Protein AF-A0A6V7LNN5-F1 (afdb_monomer_lite)

Structure (mmCIF, N/CA/C/O backbone):
data_AF-A0A6V7LNN5-F1
#
_entry.id   AF-A0A6V7LNN5-F1
#
loop_
_atom_site.group_PDB
_atom_site.id
_atom_site.type_symbol
_atom_site.label_atom_id
_atom_site.label_alt_id
_atom_site.label_comp_id
_atom_site.label_asym_id
_atom_site.label_entity_id
_atom_site.label_seq_id
_atom_site.pdbx_PDB_ins_code
_atom_site.Cartn_x
_atom_site.Cartn_y
_atom_site.Cartn_z
_atom_site.occupancy
_atom_site.B_iso_or_equiv
_atom_site.auth_seq_id
_atom_site.auth_comp_id
_atom_site.auth_asym_id
_atom_site.auth_atom_id
_atom_site.pdbx_PDB_model_num
ATOM 1 N N . MET A 1 1 ? -19.283 -21.563 11.684 1.00 42.50 1 MET A N 1
ATOM 2 C CA . MET A 1 1 ? -18.827 -20.163 11.744 1.00 42.50 1 MET A CA 1
ATOM 3 C C . MET A 1 1 ? -19.347 -19.526 10.484 1.00 42.50 1 MET A C 1
ATOM 5 O O . MET A 1 1 ? -18.896 -19.902 9.412 1.00 42.50 1 MET A O 1
ATOM 9 N N . GLU A 1 2 ? -20.399 -18.728 10.611 1.00 43.84 2 GLU A N 1
ATOM 10 C CA . GLU A 1 2 ? -21.001 -18.029 9.481 1.00 43.84 2 GLU A CA 1
ATOM 11 C C . GLU A 1 2 ? -19.961 -17.039 8.968 1.00 43.84 2 GLU A C 1
ATOM 13 O O . GLU A 1 2 ? -19.573 -16.103 9.664 1.00 43.84 2 GLU A O 1
ATOM 18 N N . THR A 1 3 ? -19.419 -17.316 7.788 1.00 52.62 3 THR A N 1
ATOM 19 C CA . THR A 1 3 ? -18.656 -16.339 7.028 1.00 52.62 3 THR A CA 1
ATOM 20 C C . THR A 1 3 ? -19.673 -15.314 6.556 1.00 52.62 3 THR A C 1
ATOM 22 O O . THR A 1 3 ? -20.201 -15.441 5.456 1.00 52.62 3 THR A O 1
ATOM 25 N N . SER A 1 4 ? -20.036 -14.368 7.426 1.00 59.44 4 SER A N 1
ATOM 26 C CA . SER A 1 4 ? -20.745 -13.168 7.000 1.00 59.44 4 SER A CA 1
ATOM 27 C C . SER A 1 4 ? -19.918 -12.580 5.868 1.00 59.44 4 SER A C 1
ATOM 29 O O . SER A 1 4 ? -18.788 -12.147 6.085 1.00 59.44 4 SER A O 1
ATOM 31 N N . GLU A 1 5 ? -20.424 -12.718 4.649 1.00 66.56 5 GLU A N 1
ATOM 32 C CA . GLU A 1 5 ? -19.786 -12.242 3.433 1.00 66.56 5 GLU A CA 1
ATOM 33 C C . GLU A 1 5 ? -19.732 -10.720 3.559 1.00 66.56 5 GLU A C 1
ATOM 35 O O . GLU A 1 5 ? -20.762 -10.048 3.545 1.00 66.56 5 GLU A O 1
ATOM 40 N N . TRP A 1 6 ? -18.542 -10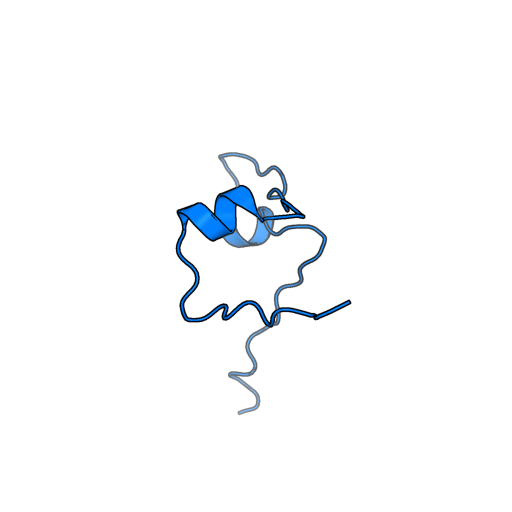.178 3.819 1.00 69.81 6 TRP A N 1
ATOM 41 C CA . TRP A 1 6 ? -18.350 -8.736 3.875 1.00 69.81 6 TRP A CA 1
ATOM 42 C C . TRP A 1 6 ? -18.597 -8.200 2.470 1.00 69.81 6 TRP A C 1
ATOM 44 O O . TRP A 1 6 ? -17.822 -8.479 1.556 1.00 69.81 6 TRP A O 1
ATOM 54 N N . ASP A 1 7 ? -19.680 -7.451 2.283 1.00 80.88 7 ASP A N 1
ATOM 55 C CA . ASP A 1 7 ? -19.933 -6.791 1.009 1.00 80.88 7 ASP A CA 1
ATOM 56 C C . ASP A 1 7 ? -18.964 -5.614 0.848 1.00 80.88 7 ASP A C 1
ATOM 58 O O . ASP A 1 7 ? -19.217 -4.488 1.278 1.00 80.88 7 ASP A O 1
ATOM 62 N N . HIS A 1 8 ? -17.829 -5.887 0.206 1.00 78.00 8 HIS A N 1
ATOM 63 C CA . HIS A 1 8 ? -16.790 -4.901 -0.080 1.00 78.00 8 HIS A CA 1
ATOM 64 C C . HIS A 1 8 ? -17.265 -3.754 -0.987 1.00 78.00 8 HIS A C 1
ATOM 66 O O . HIS A 1 8 ? -16.559 -2.756 -1.104 1.00 78.00 8 HIS A O 1
ATOM 72 N N . THR A 1 9 ? -18.429 -3.880 -1.635 1.00 82.81 9 THR A N 1
ATOM 73 C CA . THR A 1 9 ? -18.982 -2.834 -2.508 1.00 82.81 9 THR A CA 1
ATOM 74 C C . THR A 1 9 ? -19.856 -1.826 -1.761 1.00 82.81 9 THR A C 1
ATOM 76 O O . THR A 1 9 ? -20.033 -0.708 -2.243 1.00 82.81 9 THR A O 1
ATOM 79 N N . ALA A 1 10 ? -20.354 -2.192 -0.576 1.00 85.56 10 ALA A N 1
ATOM 80 C CA . ALA A 1 10 ? -21.192 -1.348 0.279 1.00 85.56 10 ALA A CA 1
ATOM 81 C C . ALA A 1 10 ? -20.515 -0.941 1.604 1.00 85.56 10 ALA A C 1
ATOM 83 O O . ALA A 1 10 ? -21.099 -0.182 2.380 1.00 85.56 10 ALA A O 1
ATOM 84 N N . LEU A 1 11 ? -19.301 -1.437 1.864 1.00 87.56 11 LEU A N 1
ATOM 85 C CA . LEU A 1 11 ? -18.531 -1.176 3.080 1.00 87.56 11 LEU A CA 1
ATOM 86 C C . LEU A 1 11 ? -18.187 0.315 3.228 1.00 87.56 11 LEU A C 1
ATOM 88 O O . LEU A 1 11 ? -17.590 0.912 2.330 1.00 87.56 11 LEU A O 1
ATOM 92 N N . ARG A 1 12 ? -18.524 0.915 4.376 1.00 92.06 12 ARG A N 1
ATOM 93 C CA . ARG A 1 12 ? -18.141 2.302 4.686 1.00 92.06 12 ARG A CA 1
ATOM 94 C C . ARG A 1 12 ? -16.682 2.403 5.124 1.00 92.06 12 ARG A C 1
ATOM 96 O O . ARG A 1 12 ? -16.117 1.455 5.667 1.00 92.06 12 ARG A O 1
ATOM 103 N N . GLU A 1 13 ? -16.093 3.585 4.963 1.00 91.31 13 GLU A N 1
ATOM 104 C CA . GLU A 1 13 ? -14.706 3.859 5.367 1.00 91.31 13 GLU A CA 1
ATOM 105 C C . GLU A 1 13 ? -14.481 3.608 6.867 1.00 91.31 13 GLU A C 1
ATOM 107 O O . GLU A 1 13 ? -13.489 2.988 7.244 1.00 91.31 13 GLU A O 1
ATOM 112 N N . GLU A 1 14 ? -15.430 4.012 7.720 1.00 93.00 14 GLU A N 1
ATOM 113 C CA . GLU A 1 14 ? -15.338 3.817 9.175 1.00 93.00 14 GLU A CA 1
ATOM 114 C C . GLU A 1 14 ? -15.336 2.336 9.574 1.00 93.00 14 GLU A C 1
ATOM 116 O O . GLU A 1 14 ? -14.716 1.950 10.565 1.00 93.00 14 GLU A O 1
ATOM 121 N N . GLU A 1 15 ? -16.054 1.501 8.823 1.00 90.75 15 GLU A N 1
ATOM 122 C CA . GLU A 1 15 ? -16.103 0.058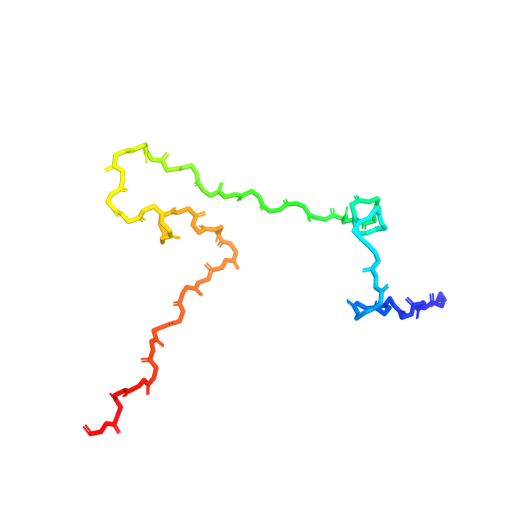 9.055 1.00 90.75 15 GLU A CA 1
ATOM 123 C C . GLU A 1 15 ? -14.814 -0.601 8.563 1.00 90.75 15 GLU A C 1
ATOM 125 O O . GLU A 1 15 ? -14.251 -1.449 9.252 1.00 90.75 15 GLU A O 1
ATOM 130 N N . PHE A 1 16 ? -14.296 -0.176 7.409 1.00 90.25 16 PHE A N 1
ATOM 131 C CA . PHE A 1 16 ? -13.011 -0.655 6.911 1.00 90.25 16 PHE A CA 1
ATOM 132 C C . PHE A 1 16 ? -11.872 -0.370 7.903 1.00 90.25 16 PHE A C 1
ATOM 134 O O . PHE A 1 16 ? -11.106 -1.279 8.209 1.00 90.25 16 PHE A O 1
ATOM 141 N N . ASP A 1 17 ? -11.792 0.846 8.451 1.00 90.94 17 ASP A N 1
ATOM 142 C CA . ASP A 1 17 ? -10.745 1.233 9.409 1.00 90.94 17 ASP A CA 1
ATOM 143 C C . ASP A 1 17 ? -10.801 0.409 10.710 1.00 90.94 17 ASP A C 1
ATOM 145 O O . ASP A 1 17 ? -9.779 -0.086 11.185 1.00 90.94 17 ASP A O 1
ATOM 149 N N . GLN A 1 18 ? -12.003 0.166 11.245 1.00 91.69 18 GLN A N 1
ATOM 150 C CA . GLN A 1 18 ? -12.194 -0.622 12.472 1.00 91.69 18 GLN A CA 1
ATOM 151 C C . GLN A 1 18 ? -11.914 -2.119 12.295 1.00 91.69 18 GLN A C 1
ATOM 153 O O . GLN A 1 18 ? -11.532 -2.792 13.255 1.00 91.69 18 GLN A O 1
ATOM 158 N N . HIS A 1 19 ? -12.136 -2.655 11.093 1.00 89.38 19 HIS A N 1
ATOM 159 C CA . HIS A 1 19 ? -12.064 -4.092 10.825 1.00 89.38 19 HIS A CA 1
ATOM 160 C C . HIS A 1 19 ? -10.839 -4.517 10.006 1.00 89.38 19 HIS A C 1
ATOM 162 O O . HIS A 1 19 ? -10.636 -5.716 9.788 1.00 89.38 19 HIS A O 1
ATOM 168 N N . ALA A 1 20 ? -9.995 -3.573 9.581 1.00 89.00 20 ALA A N 1
ATOM 169 C CA . ALA A 1 20 ? -8.740 -3.866 8.906 1.00 89.00 20 ALA A CA 1
ATOM 170 C C . ALA A 1 20 ? -7.825 -4.723 9.798 1.00 89.00 20 ALA A C 1
ATOM 172 O O . ALA A 1 20 ? -7.396 -4.322 10.877 1.00 89.00 20 ALA A O 1
ATOM 173 N N . VAL A 1 21 ? -7.494 -5.926 9.323 1.00 94.12 21 VAL A N 1
ATOM 174 C CA . VAL A 1 21 ? -6.633 -6.870 10.059 1.00 94.12 21 VAL A CA 1
ATOM 175 C C . VAL A 1 21 ? -5.153 -6.617 9.775 1.00 94.12 21 VAL A C 1
ATOM 177 O O . VAL A 1 21 ? -4.297 -6.834 10.632 1.00 94.12 21 VAL A O 1
ATOM 180 N N . TYR A 1 22 ? -4.844 -6.161 8.560 1.00 93.38 22 TYR A N 1
ATOM 181 C CA . TYR A 1 22 ? -3.479 -5.973 8.093 1.00 93.38 22 TYR A CA 1
ATOM 182 C C . TYR A 1 22 ? -3.305 -4.583 7.508 1.00 93.38 22 TYR A C 1
ATOM 184 O O . TYR A 1 22 ? -4.047 -4.164 6.623 1.00 93.38 22 TYR A O 1
ATOM 192 N N . LEU A 1 23 ? -2.262 -3.911 7.977 1.00 92.81 23 LEU A N 1
ATOM 193 C CA . LEU A 1 23 ? -1.788 -2.651 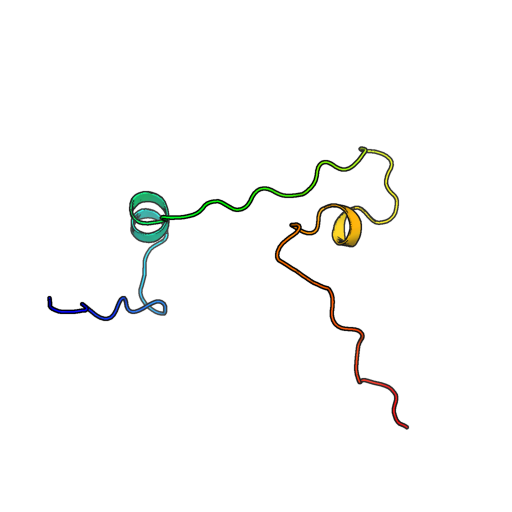7.436 1.00 92.81 23 LEU A CA 1
ATOM 194 C C . LEU A 1 23 ? -0.451 -2.924 6.761 1.00 92.81 23 LEU A C 1
ATOM 196 O O . LEU A 1 23 ? 0.468 -3.468 7.377 1.00 92.81 23 LEU A O 1
ATOM 200 N N . VAL A 1 24 ? -0.355 -2.569 5.486 1.00 95.12 24 VAL A N 1
ATOM 201 C CA . VAL A 1 24 ? 0.865 -2.737 4.703 1.00 95.12 24 VAL A CA 1
ATOM 202 C C . VAL A 1 24 ? 1.458 -1.350 4.473 1.00 95.12 24 VAL A C 1
ATOM 204 O O . VAL A 1 24 ? 0.922 -0.604 3.658 1.00 95.12 24 VAL A O 1
ATOM 207 N N . PRO A 1 25 ? 2.522 -0.970 5.200 1.00 94.94 25 PRO A N 1
ATOM 208 C CA . PRO A 1 25 ? 3.176 0.308 4.982 1.00 94.94 25 PRO A CA 1
ATOM 209 C C . PRO A 1 25 ? 4.011 0.291 3.698 1.00 94.94 25 PRO A C 1
ATOM 211 O O . PRO A 1 25 ? 4.572 -0.739 3.309 1.00 94.94 25 PRO A O 1
ATOM 214 N N . ASP A 1 26 ? 4.146 1.467 3.097 1.00 94.69 26 ASP A N 1
ATOM 215 C CA . ASP A 1 26 ? 5.053 1.714 1.981 1.00 94.69 26 ASP A CA 1
ATOM 216 C C . ASP A 1 26 ? 6.519 1.480 2.369 1.00 94.69 26 ASP A C 1
ATOM 218 O O . ASP A 1 26 ? 6.930 1.600 3.530 1.00 94.69 26 ASP A O 1
ATOM 222 N N . VAL A 1 27 ? 7.341 1.195 1.359 1.00 93.50 27 VAL A N 1
ATOM 223 C CA . VAL A 1 27 ? 8.796 1.196 1.521 1.00 93.50 27 VAL A CA 1
ATOM 224 C C . VAL A 1 27 ? 9.272 2.638 1.677 1.00 93.50 27 VAL A C 1
ATOM 226 O O . VAL A 1 27 ? 8.853 3.540 0.954 1.00 93.50 27 VAL A O 1
ATOM 229 N N . SER A 1 28 ? 10.167 2.871 2.636 1.00 92.12 28 SER A N 1
ATOM 230 C CA . SER A 1 28 ? 10.758 4.188 2.857 1.00 92.12 28 SER A CA 1
ATOM 231 C C . SER A 1 28 ? 11.549 4.635 1.626 1.00 92.12 28 SER A C 1
ATOM 233 O O . SER A 1 28 ? 12.550 4.007 1.277 1.00 92.12 28 SER A O 1
ATOM 235 N N . THR A 1 29 ? 11.141 5.742 1.016 1.00 88.56 29 THR A N 1
ATOM 236 C CA . THR A 1 29 ? 11.846 6.380 -0.104 1.00 88.56 29 THR A CA 1
ATOM 237 C C . THR A 1 29 ? 12.546 7.652 0.351 1.00 88.56 29 THR A C 1
ATOM 239 O O . THR A 1 29 ? 12.115 8.303 1.306 1.00 88.56 29 THR A O 1
ATOM 242 N N . SER A 1 30 ? 13.588 8.068 -0.362 1.00 86.94 30 SER A N 1
ATOM 243 C CA . SER A 1 30 ? 14.162 9.394 -0.161 1.00 86.94 30 SER A CA 1
ATOM 244 C C . SER A 1 30 ? 13.249 10.470 -0.761 1.00 86.94 30 SER A C 1
ATOM 246 O O . SER A 1 30 ? 12.507 10.235 -1.714 1.00 86.94 30 SER A O 1
ATOM 248 N N . SER A 1 31 ? 13.300 11.688 -0.221 1.00 80.00 31 SER A N 1
ATOM 249 C CA . SER A 1 31 ? 12.561 12.833 -0.775 1.00 80.00 31 SER A CA 1
ATOM 250 C C . SER A 1 31 ? 13.067 13.274 -2.151 1.00 80.00 31 SER A C 1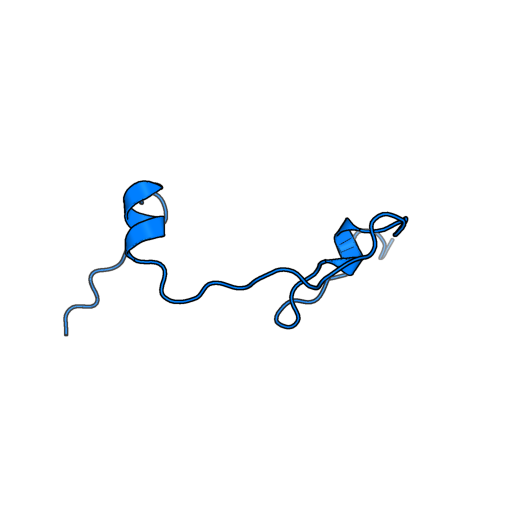
ATOM 252 O O . SER A 1 31 ? 12.385 14.041 -2.825 1.00 80.00 31 SER A O 1
ATOM 254 N N . ASN A 1 32 ? 14.243 12.794 -2.563 1.00 83.88 32 ASN A N 1
ATOM 255 C CA . ASN A 1 32 ? 14.883 13.140 -3.826 1.00 83.88 32 ASN A CA 1
ATOM 256 C C . ASN A 1 32 ? 14.755 12.029 -4.883 1.00 83.88 32 ASN A C 1
ATOM 258 O O . ASN A 1 32 ? 15.358 12.129 -5.951 1.00 83.88 32 ASN A O 1
ATOM 262 N N . ASP A 1 33 ? 13.990 10.969 -4.596 1.00 82.19 33 ASP A N 1
ATOM 263 C CA . ASP A 1 33 ? 13.748 9.895 -5.553 1.00 82.19 33 ASP A CA 1
ATOM 264 C C . ASP A 1 33 ? 12.895 10.401 -6.715 1.00 82.19 33 ASP A C 1
ATOM 266 O O . ASP A 1 33 ? 11.722 10.747 -6.563 1.00 82.19 33 ASP A O 1
ATOM 270 N N . THR A 1 34 ? 13.488 10.405 -7.909 1.00 87.06 34 THR A N 1
ATOM 271 C CA . THR A 1 34 ? 12.822 10.826 -9.148 1.00 87.06 34 THR A CA 1
ATOM 272 C C . THR A 1 34 ? 11.607 9.953 -9.473 1.00 87.06 34 THR A C 1
ATOM 274 O O . THR A 1 34 ? 10.646 10.441 -10.060 1.00 87.06 34 THR A O 1
ATOM 277 N N . ASN A 1 35 ? 11.618 8.682 -9.052 1.00 89.50 35 ASN A N 1
ATOM 278 C CA . ASN A 1 35 ? 10.512 7.744 -9.231 1.00 89.50 35 ASN A CA 1
ATOM 279 C C . ASN A 1 35 ? 10.003 7.200 -7.889 1.00 89.50 35 ASN A C 1
ATOM 281 O O . ASN A 1 35 ? 10.048 6.002 -7.609 1.00 89.50 35 ASN A O 1
ATOM 285 N N . ARG A 1 36 ? 9.514 8.106 -7.037 1.00 91.25 36 ARG A N 1
ATOM 286 C CA . ARG A 1 36 ? 8.929 7.747 -5.738 1.00 91.25 36 ARG A CA 1
ATOM 287 C C . ARG A 1 36 ? 7.777 6.743 -5.856 1.00 91.25 36 ARG A C 1
ATOM 289 O O . ARG A 1 36 ? 7.639 5.904 -4.977 1.00 91.25 36 ARG A O 1
ATOM 296 N N . ALA A 1 37 ? 6.974 6.836 -6.918 1.00 91.06 37 ALA A N 1
ATOM 297 C CA . ALA A 1 37 ? 5.798 5.990 -7.110 1.00 91.06 37 ALA A CA 1
ATOM 298 C C . ALA A 1 37 ? 6.157 4.500 -7.224 1.00 91.06 37 ALA A C 1
ATOM 300 O O . ALA A 1 37 ? 5.495 3.664 -6.619 1.00 91.06 37 ALA A O 1
ATOM 301 N N . GLU A 1 38 ? 7.219 4.162 -7.960 1.00 92.06 38 GLU A N 1
ATOM 302 C CA . GLU A 1 38 ? 7.718 2.783 -8.017 1.00 92.06 38 GLU A CA 1
ATOM 303 C C . GLU A 1 38 ? 8.539 2.423 -6.775 1.00 92.06 38 GLU A C 1
ATOM 305 O O . GLU A 1 38 ? 8.468 1.297 -6.287 1.00 92.06 38 GLU A O 1
ATOM 310 N N . ALA A 1 39 ? 9.307 3.378 -6.241 1.00 91.44 39 ALA A N 1
ATOM 311 C CA . ALA A 1 39 ? 10.212 3.139 -5.122 1.00 91.44 39 ALA A CA 1
ATOM 312 C C . ALA A 1 39 ? 9.492 2.879 -3.786 1.00 91.44 39 ALA A C 1
ATOM 314 O O . ALA A 1 39 ? 10.047 2.191 -2.929 1.00 91.44 39 ALA A O 1
ATOM 315 N N . SER A 1 40 ? 8.278 3.406 -3.591 1.00 94.81 40 SER A N 1
ATOM 316 C CA . SER A 1 40 ? 7.512 3.206 -2.353 1.00 94.81 40 SER A CA 1
ATOM 317 C C . SER A 1 40 ? 6.704 1.907 -2.334 1.00 94.81 40 SER A C 1
ATOM 319 O O . SER A 1 40 ? 6.065 1.609 -1.324 1.00 94.81 40 SER A O 1
ATOM 321 N N . LEU A 1 41 ? 6.761 1.108 -3.409 1.00 95.44 41 LEU A N 1
ATOM 322 C CA . LEU A 1 41 ? 5.979 -0.115 -3.559 1.00 95.44 41 LEU A CA 1
ATOM 323 C C . LEU A 1 41 ? 6.222 -1.092 -2.391 1.00 95.44 41 LEU A C 1
ATOM 325 O O . LEU A 1 41 ? 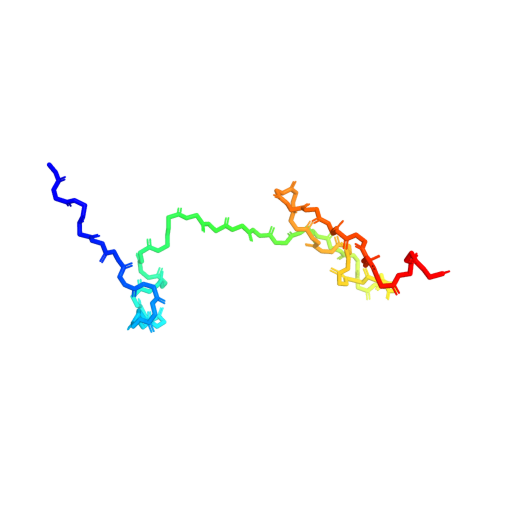7.360 -1.520 -2.167 1.00 95.44 41 LEU A O 1
ATOM 329 N N . PRO A 1 42 ? 5.165 -1.507 -1.674 1.00 96.19 42 PRO A N 1
ATOM 330 C CA . PRO A 1 42 ? 5.272 -2.518 -0.637 1.00 96.19 42 PRO A CA 1
ATOM 331 C C . PRO A 1 42 ? 5.883 -3.834 -1.125 1.00 96.19 42 PRO A C 1
ATOM 333 O O . PRO A 1 42 ? 5.629 -4.302 -2.233 1.00 96.19 42 PRO A O 1
ATOM 336 N N . ARG A 1 43 ? 6.643 -4.496 -0.246 1.00 93.50 43 ARG A N 1
ATOM 337 C CA . ARG A 1 43 ? 7.394 -5.730 -0.560 1.00 93.50 43 ARG A CA 1
ATOM 338 C C . ARG A 1 43 ? 6.530 -6.915 -1.006 1.00 93.50 43 ARG A C 1
ATOM 340 O O . ARG A 1 43 ? 7.061 -7.874 -1.554 1.00 93.50 43 ARG A O 1
ATOM 347 N N . ASN A 1 44 ? 5.232 -6.886 -0.718 1.00 94.31 44 ASN A N 1
ATOM 348 C CA . ASN A 1 44 ? 4.266 -7.916 -1.101 1.00 94.31 44 ASN A CA 1
ATOM 349 C C . ASN A 1 44 ? 3.611 -7.656 -2.469 1.00 94.31 44 ASN A C 1
ATOM 351 O O . ASN A 1 44 ? 2.726 -8.416 -2.859 1.00 94.31 44 ASN A O 1
ATOM 355 N N . LEU A 1 45 ? 4.024 -6.608 -3.188 1.00 95.56 45 LEU A N 1
ATOM 356 C CA . LEU A 1 45 ? 3.514 -6.252 -4.508 1.00 95.56 45 LEU A CA 1
ATOM 357 C C . LEU A 1 45 ? 4.638 -6.243 -5.550 1.00 95.56 45 LEU A C 1
ATOM 359 O O . LEU A 1 45 ? 5.812 -6.054 -5.241 1.00 95.56 45 LEU A O 1
ATOM 363 N N . VAL A 1 46 ? 4.258 -6.449 -6.811 1.00 94.44 46 VAL A N 1
ATOM 364 C CA . VAL A 1 46 ? 5.151 -6.369 -7.971 1.00 94.44 46 VAL A CA 1
ATOM 365 C C . VAL A 1 46 ? 4.440 -5.628 -9.097 1.00 94.44 46 VAL A C 1
ATOM 367 O O . VAL A 1 46 ? 3.268 -5.890 -9.377 1.00 94.44 46 VAL A O 1
ATOM 370 N N . LEU A 1 47 ? 5.140 -4.699 -9.748 1.00 92.31 47 LEU A N 1
ATOM 371 C CA . LEU A 1 47 ? 4.607 -3.990 -10.908 1.00 92.31 47 LEU A CA 1
ATOM 372 C C . LEU A 1 47 ? 4.610 -4.914 -12.122 1.00 92.31 47 LEU A C 1
ATOM 374 O O . LEU A 1 47 ? 5.627 -5.524 -12.458 1.00 92.31 47 LEU A O 1
ATOM 378 N N . LYS A 1 48 ? 3.460 -5.013 -12.790 1.00 91.94 48 LYS A N 1
ATOM 379 C CA . LYS A 1 48 ? 3.354 -5.734 -14.056 1.00 91.94 48 LYS A CA 1
ATOM 380 C C . LYS A 1 48 ? 3.638 -4.768 -15.206 1.00 91.94 48 LYS A C 1
ATOM 382 O O . LYS A 1 48 ? 2.981 -3.728 -15.271 1.00 91.94 48 LYS A O 1
ATOM 387 N N . PRO A 1 49 ? 4.580 -5.090 -16.110 1.00 86.50 49 PRO A N 1
ATOM 388 C CA . PRO A 1 49 ? 4.804 -4.277 -17.295 1.00 86.50 49 PRO A CA 1
ATOM 389 C C . PRO A 1 49 ? 3.547 -4.260 -18.170 1.00 86.50 49 PRO A C 1
ATOM 391 O O . PRO A 1 49 ? 2.761 -5.212 -18.182 1.00 86.50 49 PRO A O 1
ATOM 394 N N . SER A 1 50 ? 3.360 -3.163 -18.900 1.00 86.06 50 SER A N 1
ATOM 395 C CA . SER A 1 50 ? 2.241 -3.023 -19.830 1.00 86.06 50 SER A CA 1
ATOM 396 C C . SER A 1 50 ? 2.334 -4.064 -20.948 1.00 86.06 50 SER A C 1
ATOM 398 O O . SER A 1 50 ? 3.392 -4.234 -21.546 1.00 86.06 50 SER A O 1
ATOM 400 N N . GLN A 1 51 ? 1.213 -4.713 -21.269 1.00 77.19 51 GLN A N 1
ATOM 401 C CA . GLN A 1 51 ? 1.080 -5.598 -22.436 1.00 77.19 51 GLN A CA 1
ATOM 402 C C . GLN A 1 51 ? 0.690 -4.832 -23.715 1.00 77.19 51 GLN A C 1
ATOM 404 O O . GLN A 1 51 ? 0.235 -5.424 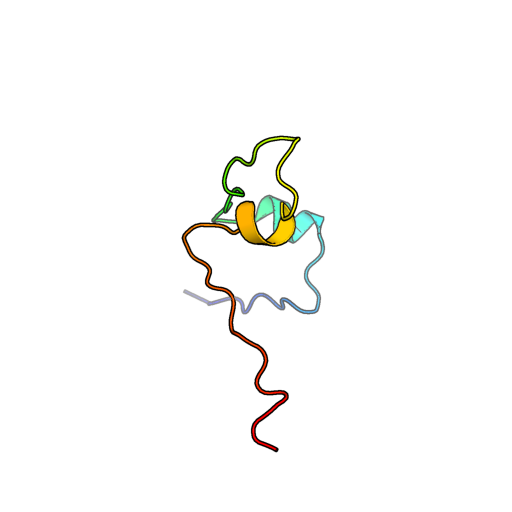-24.686 1.00 77.19 51 GLN A O 1
ATOM 409 N N . ALA A 1 52 ? 0.827 -3.502 -23.731 1.00 73.50 52 ALA A N 1
ATOM 410 C CA . ALA A 1 52 ? 0.339 -2.664 -24.827 1.00 73.50 52 ALA A CA 1
ATOM 411 C C . ALA A 1 52 ? 1.157 -2.743 -26.137 1.00 73.50 52 ALA A C 1
ATOM 413 O O . ALA A 1 52 ? 0.809 -2.046 -27.086 1.00 73.50 52 ALA A O 1
ATOM 414 N N . LEU A 1 53 ? 2.218 -3.554 -26.216 1.00 62.34 53 LEU A N 1
ATOM 415 C CA . LEU A 1 53 ? 3.047 -3.703 -27.420 1.00 62.34 53 LEU A CA 1
ATOM 416 C C . LEU A 1 53 ? 3.544 -5.149 -27.600 1.00 62.34 53 LEU A C 1
ATOM 418 O O . LEU A 1 53 ? 4.718 -5.442 -27.415 1.00 62.34 53 LEU A O 1
ATOM 422 N N . ASP A 1 54 ? 2.633 -6.032 -28.003 1.00 57.94 54 ASP A N 1
ATOM 423 C CA . ASP A 1 54 ? 2.939 -7.138 -28.925 1.00 57.94 54 ASP A CA 1
ATOM 424 C C . ASP A 1 54 ? 2.270 -6.811 -30.280 1.00 57.94 54 ASP A C 1
ATOM 426 O O . ASP A 1 54 ? 1.359 -7.507 -30.733 1.00 57.94 54 ASP A O 1
ATOM 430 N N . LEU A 1 55 ? 2.649 -5.668 -30.871 1.00 51.53 55 LEU A N 1
ATOM 431 C CA . LEU A 1 55 ? 2.226 -5.212 -32.206 1.00 51.53 55 LEU A CA 1
ATOM 432 C C . LEU A 1 55 ? 3.390 -5.320 -33.192 1.00 51.53 55 LEU A C 1
ATOM 434 O O . LEU A 1 55 ? 4.487 -4.827 -32.841 1.00 51.53 55 LEU A O 1
#

InterPro domains:
  IPR046341 SET domain superfamily [G3DSA:2.170.270.10] (1-54)

Organism: NCBI:txid1563983

Secondary structure (DSSP, 8-state):
-------TTT--HHHHHHH-----PPPP--TT-TTHHHHT--TT--PPPP-----

Radius of gyration: 17.45 Å; chains: 1; bounding box: 36×33×45 Å

Sequence (55 aa):
METSEWDHTALREEEFDQHAVYLVPDVSTSSNDTNRAEASLPRNLVLKPSQALDL

Foldseek 3Di:
DPPPPPPPVPDDPVNCVVPPPDDFFFDDDDPPDPCVVQRRDTPVDDDDDDPPDPD

pLDDT: mean 84.11, std 13.73, range [42.5, 96.19]